Protein AF-A0A928X106-F1 (afdb_monomer_lite)

Sequence (68 aa):
MNASKLRAFWSLILQASPDSLSNASEAVFISQLSTYVNDNLCLTANEQTDLVAYLRAKRHLILDVLIA

Secondary structure (DSSP, 8-state):
--HHHHHHHHHHHTTS-GGGTTT--HHHHHHHHHHHHHHHH---HHHHHHHHHHHHHTHHHHHHHHH-

pLDDT: mean 86.72, std 7.56, range [63.16, 93.44]

Organism: NCBI:txid1828722

Structure (mmCIF, N/CA/C/O backbone):
data_AF-A0A928X106-F1
#
_entry.id   AF-A0A928X106-F1
#
loop_
_atom_site.group_PDB
_atom_site.id
_atom_site.type_symbol
_atom_site.label_atom_id
_atom_site.label_alt_id
_atom_site.label_comp_id
_atom_site.label_asym_id
_atom_site.label_entity_id
_atom_site.label_seq_id
_atom_site.pdbx_PDB_ins_code
_atom_site.Cartn_x
_atom_site.Cartn_y
_atom_site.Cartn_z
_atom_site.occupancy
_atom_site.B_iso_or_equiv
_atom_site.auth_seq_id
_atom_site.auth_comp_id
_atom_site.auth_asym_id
_atom_site.auth_atom_id
_atom_site.pdbx_PDB_model_num
ATOM 1 N N . MET A 1 1 ? -7.173 -4.532 7.088 1.00 78.81 1 MET A N 1
ATOM 2 C CA . MET A 1 1 ? -7.788 -3.983 5.851 1.00 78.81 1 MET A CA 1
ATOM 3 C C . MET A 1 1 ? -8.789 -4.996 5.287 1.00 78.81 1 MET A C 1
ATOM 5 O O . MET A 1 1 ? -8.484 -6.183 5.302 1.00 78.81 1 MET A O 1
ATOM 9 N N . ASN A 1 2 ? -9.982 -4.582 4.832 1.00 85.06 2 ASN A N 1
ATOM 10 C CA . ASN A 1 2 ? -10.984 -5.521 4.291 1.00 85.06 2 ASN A CA 1
ATOM 11 C C . ASN A 1 2 ? -10.671 -5.964 2.842 1.00 85.06 2 ASN A C 1
ATOM 13 O O . ASN A 1 2 ? -9.869 -5.336 2.148 1.00 85.06 2 ASN A O 1
ATOM 17 N N . ALA A 1 3 ? -11.315 -7.040 2.374 1.00 87.44 3 ALA A N 1
ATOM 18 C CA . ALA A 1 3 ? -11.045 -7.628 1.057 1.00 87.44 3 ALA A CA 1
ATOM 19 C C . ALA A 1 3 ? -11.307 -6.662 -0.117 1.00 87.44 3 ALA A C 1
ATOM 21 O O . ALA A 1 3 ? -10.540 -6.639 -1.079 1.00 87.44 3 ALA A O 1
ATOM 22 N N . SER A 1 4 ? -12.354 -5.835 -0.034 1.00 89.06 4 SER A N 1
ATOM 23 C CA . SER A 1 4 ? -12.698 -4.864 -1.082 1.00 89.06 4 SER A CA 1
ATOM 24 C C . SER A 1 4 ? -11.625 -3.788 -1.239 1.00 89.06 4 SER A C 1
ATOM 26 O O . SER A 1 4 ? -11.205 -3.496 -2.357 1.00 89.06 4 SER A O 1
ATOM 28 N N . LYS A 1 5 ? -11.119 -3.249 -0.125 1.00 88.88 5 LYS A N 1
ATOM 29 C CA . LYS A 1 5 ? -10.027 -2.269 -0.131 1.00 88.88 5 LYS A CA 1
ATOM 30 C C . LYS A 1 5 ? -8.703 -2.888 -0.558 1.00 88.88 5 LYS A C 1
ATOM 32 O O . LYS A 1 5 ? -7.938 -2.230 -1.248 1.00 88.88 5 LYS A O 1
ATOM 37 N N . LEU A 1 6 ? -8.442 -4.153 -0.219 1.00 88.56 6 LEU A N 1
ATOM 38 C CA . LEU A 1 6 ? -7.252 -4.859 -0.704 1.00 88.56 6 LEU A CA 1
ATOM 39 C C . LEU A 1 6 ? -7.281 -5.050 -2.225 1.00 88.56 6 LEU A C 1
ATOM 41 O O . LEU A 1 6 ? -6.262 -4.878 -2.888 1.00 88.56 6 LEU A O 1
ATOM 45 N N . ARG A 1 7 ? -8.450 -5.356 -2.796 1.00 90.69 7 ARG A N 1
ATOM 46 C CA . ARG A 1 7 ? -8.616 -5.404 -4.253 1.00 90.69 7 ARG A CA 1
ATOM 47 C C . ARG A 1 7 ? -8.387 -4.028 -4.886 1.00 90.69 7 ARG A C 1
ATOM 49 O O . ARG A 1 7 ? -7.682 -3.939 -5.885 1.00 90.69 7 ARG A O 1
ATOM 56 N N . ALA A 1 8 ? -8.951 -2.973 -4.300 1.00 91.31 8 ALA A N 1
ATOM 57 C CA . ALA A 1 8 ? -8.759 -1.609 -4.787 1.00 91.31 8 ALA A CA 1
ATOM 58 C C . ALA A 1 8 ? -7.287 -1.167 -4.694 1.00 91.31 8 ALA A C 1
ATOM 60 O O . ALA A 1 8 ? -6.768 -0.588 -5.639 1.00 91.31 8 ALA A O 1
ATOM 61 N N . PHE A 1 9 ? -6.591 -1.533 -3.614 1.00 92.19 9 PHE A N 1
ATOM 62 C CA . PHE A 1 9 ? -5.147 -1.353 -3.467 1.00 92.19 9 PHE A CA 1
ATOM 63 C C . PHE A 1 9 ? -4.388 -1.960 -4.650 1.00 92.19 9 PHE A C 1
ATOM 65 O O . PHE A 1 9 ? -3.654 -1.247 -5.320 1.00 92.19 9 PHE A O 1
ATOM 72 N N . TRP A 1 10 ? -4.605 -3.240 -4.966 1.00 90.12 1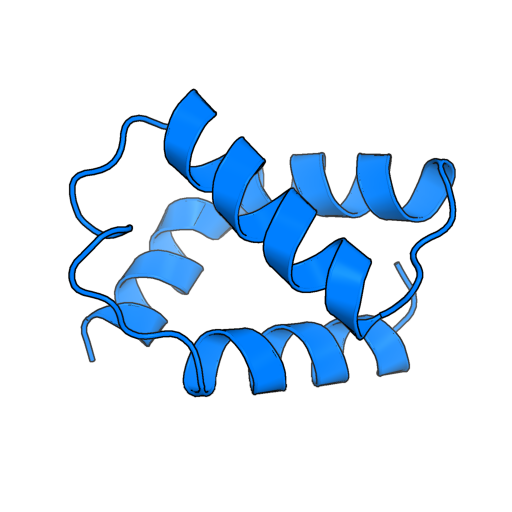0 TRP A N 1
ATOM 73 C CA . TRP A 1 10 ? -3.901 -3.881 -6.081 1.00 90.12 10 TRP A CA 1
ATOM 74 C C . TRP A 1 10 ? -4.237 -3.252 -7.437 1.00 90.12 10 TRP A C 1
ATOM 76 O O . TRP A 1 10 ? -3.357 -3.136 -8.283 1.00 90.12 10 TRP A O 1
ATOM 86 N N . SER A 1 11 ? -5.469 -2.772 -7.623 1.00 91.00 11 SER A N 1
ATOM 87 C CA . SER A 1 11 ? -5.826 -1.989 -8.811 1.00 91.00 11 SER A CA 1
ATOM 88 C C . SER A 1 11 ? -5.031 -0.683 -8.912 1.00 91.00 11 SER A C 1
ATOM 90 O O . SER A 1 11 ? -4.671 -0.295 -10.016 1.00 91.00 11 SER A O 1
ATOM 92 N N . LEU A 1 12 ? -4.764 -0.009 -7.789 1.00 89.56 12 LEU A N 1
ATOM 93 C CA . LEU A 1 12 ? -3.951 1.210 -7.750 1.00 89.56 12 LEU A CA 1
ATOM 94 C C . LEU A 1 12 ? -2.472 0.913 -8.013 1.00 89.56 12 LEU A C 1
ATOM 96 O O . LEU A 1 12 ? -1.827 1.660 -8.737 1.00 89.56 12 LEU A O 1
ATOM 100 N N . ILE A 1 13 ? -1.939 -0.191 -7.478 1.00 87.56 13 ILE A N 1
ATOM 101 C CA . ILE A 1 13 ? -0.554 -0.617 -7.745 1.00 87.56 13 ILE A CA 1
ATOM 102 C C . ILE A 1 13 ? -0.327 -0.844 -9.238 1.00 87.56 13 ILE A C 1
ATOM 104 O O . ILE A 1 13 ? 0.655 -0.354 -9.776 1.00 87.56 13 ILE A O 1
ATOM 108 N N . LEU A 1 14 ? -1.254 -1.523 -9.914 1.00 84.81 14 LEU A N 1
ATOM 109 C CA . LEU A 1 14 ? -1.167 -1.769 -11.358 1.00 84.81 14 LEU A CA 1
ATOM 110 C C . LEU A 1 14 ? -1.253 -0.488 -12.205 1.00 84.81 14 LEU A C 1
ATOM 112 O O . LEU A 1 14 ? -0.868 -0.498 -13.368 1.00 84.81 14 LEU A O 1
ATOM 116 N N . GLN A 1 15 ? -1.788 0.601 -11.648 1.00 82.62 15 GLN A N 1
ATOM 117 C CA . GLN A 1 15 ? -1.867 1.908 -12.308 1.00 82.62 15 GLN A CA 1
ATOM 118 C C . GLN A 1 15 ? -0.683 2.820 -11.956 1.00 82.62 15 GLN A C 1
ATOM 120 O O . GLN A 1 15 ? -0.496 3.856 -12.597 1.00 82.62 15 GLN A O 1
ATOM 125 N N . ALA A 1 16 ? 0.099 2.473 -10.932 1.00 76.62 16 ALA A N 1
ATOM 126 C CA . ALA A 1 16 ? 1.245 3.256 -10.504 1.00 76.62 16 ALA A CA 1
ATOM 127 C C . ALA A 1 16 ? 2.428 3.039 -11.458 1.00 76.62 16 ALA A C 1
ATOM 129 O O . ALA A 1 16 ? 2.719 1.916 -11.861 1.00 76.62 16 ALA A O 1
ATOM 130 N N . SER A 1 17 ? 3.134 4.119 -11.804 1.00 65.62 17 SER A N 1
ATOM 131 C CA . SER A 1 17 ? 4.347 4.011 -12.619 1.00 65.62 17 SER A CA 1
ATOM 132 C C . SER A 1 17 ? 5.520 3.480 -11.774 1.00 65.62 17 SER A C 1
ATOM 134 O O . SER A 1 17 ? 5.772 4.016 -10.687 1.00 65.62 17 SER A O 1
ATOM 136 N N . PRO A 1 18 ? 6.251 2.454 -12.242 1.00 63.16 18 PRO A N 1
ATOM 137 C CA . PRO A 1 18 ? 7.213 1.708 -11.429 1.00 63.16 18 PRO A CA 1
ATOM 138 C C . PRO A 1 18 ? 8.578 2.379 -11.236 1.00 63.16 18 PRO A C 1
ATOM 140 O O . PRO A 1 18 ? 9.325 2.009 -10.323 1.00 63.16 18 PRO A O 1
ATOM 143 N N . ASP A 1 19 ? 8.905 3.384 -12.050 1.00 65.12 19 ASP A N 1
ATOM 144 C CA . ASP A 1 19 ? 10.265 3.929 -12.148 1.00 65.12 19 ASP A CA 1
ATOM 145 C C . ASP A 1 19 ? 10.776 4.589 -10.855 1.00 65.12 19 ASP A C 1
ATOM 147 O O . ASP A 1 19 ? 11.982 4.624 -10.609 1.00 65.12 19 ASP A O 1
ATOM 151 N N . SER A 1 20 ? 9.886 5.094 -9.995 1.00 66.62 20 SER A N 1
ATOM 152 C CA . SER A 1 20 ? 10.277 5.791 -8.759 1.00 66.62 20 SER A CA 1
ATOM 153 C C . SER A 1 20 ? 10.382 4.881 -7.528 1.00 66.62 20 SER A C 1
ATOM 155 O O . SER A 1 20 ? 11.094 5.218 -6.580 1.00 66.62 20 SER A O 1
ATOM 157 N N . LEU A 1 21 ? 9.704 3.727 -7.531 1.00 74.31 21 LEU A N 1
ATOM 158 C CA . LEU A 1 21 ? 9.545 2.866 -6.351 1.00 74.31 21 LEU A CA 1
ATOM 159 C C . LEU A 1 21 ? 10.513 1.678 -6.323 1.00 74.31 21 LEU A C 1
ATOM 161 O O . LEU A 1 21 ? 10.826 1.177 -5.241 1.00 74.31 21 LEU A O 1
ATOM 165 N N . SER A 1 22 ? 11.011 1.248 -7.484 1.00 75.62 22 SER A N 1
ATOM 166 C CA . SER A 1 22 ? 11.891 0.079 -7.634 1.00 75.62 22 SER A CA 1
ATOM 167 C C . SER A 1 22 ? 13.215 0.212 -6.873 1.00 75.62 22 SER A C 1
ATOM 169 O O . SER A 1 22 ? 13.637 -0.723 -6.194 1.00 75.62 22 SER A O 1
ATOM 171 N N . ASN A 1 23 ? 13.819 1.402 -6.900 1.00 80.31 23 ASN A N 1
ATOM 172 C CA . ASN A 1 23 ? 15.097 1.697 -6.242 1.00 80.31 23 ASN A CA 1
ATOM 173 C C . ASN A 1 23 ? 14.950 2.461 -4.914 1.00 80.31 23 ASN A C 1
ATOM 175 O O . ASN A 1 23 ? 15.947 2.847 -4.299 1.00 80.31 23 ASN A O 1
ATOM 179 N N . ALA A 1 24 ? 13.720 2.713 -4.464 1.00 84.19 24 ALA A N 1
ATOM 180 C CA . ALA A 1 24 ? 13.473 3.472 -3.245 1.00 84.19 24 ALA A CA 1
ATOM 181 C C . ALA A 1 24 ? 13.965 2.720 -1.995 1.00 84.19 24 ALA A C 1
ATOM 183 O O . ALA A 1 24 ? 13.925 1.490 -1.912 1.00 84.19 24 ALA A O 1
ATOM 184 N N . SER A 1 25 ? 14.384 3.453 -0.960 1.00 89.62 25 SER A N 1
ATOM 185 C CA . SER A 1 25 ? 14.592 2.851 0.363 1.00 89.62 25 SER A CA 1
ATOM 186 C C . SER A 1 25 ? 13.258 2.357 0.940 1.00 89.62 25 SER A C 1
ATOM 188 O O . SER A 1 25 ? 12.193 2.804 0.519 1.00 89.62 25 SER A O 1
ATOM 190 N N . GLU A 1 26 ? 13.283 1.445 1.918 1.00 89.31 26 GLU A N 1
ATOM 191 C CA . GLU A 1 26 ? 12.041 0.916 2.510 1.00 89.31 26 GLU A CA 1
ATOM 192 C C . GLU A 1 26 ? 11.138 2.027 3.061 1.00 89.31 26 GLU A C 1
ATOM 194 O O . GLU A 1 26 ? 9.935 2.036 2.810 1.00 89.31 26 GLU A O 1
ATOM 199 N N . ALA A 1 27 ? 11.728 2.986 3.777 1.00 89.31 27 ALA A N 1
ATOM 200 C CA . ALA A 1 27 ? 10.993 4.103 4.352 1.00 89.31 27 ALA A CA 1
ATOM 201 C C . ALA A 1 27 ? 10.320 4.961 3.269 1.00 89.31 27 ALA A C 1
ATOM 203 O O . ALA A 1 27 ? 9.165 5.352 3.430 1.00 89.31 27 ALA A O 1
ATOM 204 N N . VAL A 1 28 ? 11.017 5.211 2.154 1.00 89.69 28 VAL A N 1
ATOM 205 C CA . VAL A 1 28 ? 10.475 5.972 1.019 1.00 89.69 28 VAL A CA 1
ATOM 206 C C . VAL A 1 28 ? 9.367 5.183 0.327 1.00 89.69 28 VAL A C 1
ATOM 208 O O . VAL A 1 28 ? 8.288 5.731 0.121 1.00 89.69 28 VAL A O 1
ATOM 211 N N . PHE A 1 29 ? 9.589 3.894 0.062 1.00 89.88 29 PHE A N 1
ATOM 212 C CA . PHE A 1 29 ? 8.604 2.995 -0.540 1.00 89.88 29 PHE A CA 1
ATOM 213 C C . PHE A 1 29 ? 7.299 2.977 0.263 1.00 89.88 29 PHE A C 1
ATOM 215 O O . PHE A 1 29 ? 6.229 3.238 -0.281 1.00 89.88 29 PHE A O 1
ATOM 222 N N . ILE A 1 30 ? 7.385 2.728 1.574 1.00 91.25 30 ILE A N 1
ATOM 223 C CA . ILE A 1 30 ? 6.212 2.680 2.452 1.00 91.25 30 ILE A CA 1
ATOM 224 C C . ILE A 1 30 ? 5.524 4.037 2.501 1.00 91.25 30 ILE A C 1
ATOM 226 O O . ILE A 1 30 ? 4.302 4.085 2.400 1.00 91.25 30 ILE A O 1
ATOM 230 N N . SER A 1 31 ? 6.281 5.123 2.666 1.00 91.31 31 SER A N 1
ATOM 231 C CA . SER A 1 31 ? 5.717 6.468 2.775 1.00 91.31 31 SER A CA 1
ATOM 232 C C . SER A 1 31 ? 4.950 6.857 1.508 1.00 91.31 31 SER A C 1
ATOM 234 O O . SER A 1 31 ? 3.783 7.243 1.584 1.00 91.31 31 SER A O 1
ATOM 236 N N . GLN A 1 32 ? 5.562 6.672 0.334 1.00 89.56 32 GLN A N 1
ATOM 237 C CA . GLN A 1 32 ? 4.956 7.020 -0.951 1.00 89.56 32 GLN A CA 1
ATOM 238 C C . GLN A 1 32 ? 3.713 6.178 -1.244 1.00 89.56 32 GLN A C 1
ATOM 240 O O . GLN A 1 32 ? 2.664 6.734 -1.558 1.00 89.56 32 GLN A O 1
ATOM 245 N N . LEU A 1 33 ? 3.794 4.854 -1.081 1.00 89.31 33 LEU A N 1
ATOM 246 C CA . LEU A 1 33 ? 2.658 3.964 -1.328 1.00 89.31 33 LEU A CA 1
ATOM 247 C C . LEU A 1 33 ? 1.533 4.147 -0.318 1.00 89.31 33 LEU A C 1
ATOM 249 O O . LEU A 1 33 ? 0.370 4.145 -0.704 1.00 89.31 33 LEU A O 1
ATOM 253 N N . SER A 1 34 ? 1.853 4.334 0.961 1.00 91.31 34 SER A N 1
ATOM 254 C CA . SER A 1 3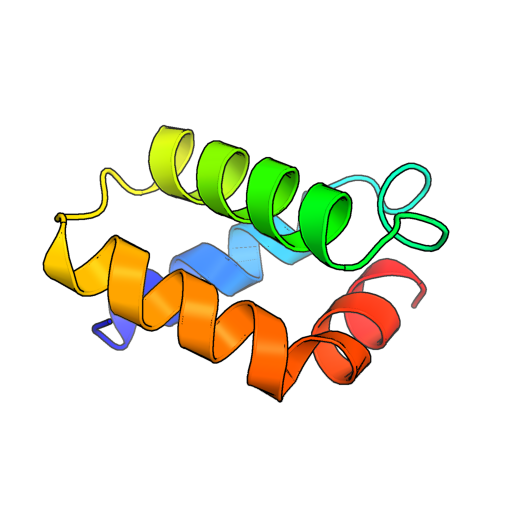4 ? 0.824 4.574 1.977 1.00 91.31 34 SER A CA 1
ATOM 255 C C . SER A 1 34 ? 0.089 5.881 1.709 1.00 91.31 34 SER A C 1
ATOM 257 O O . SER A 1 34 ? -1.133 5.908 1.814 1.00 91.31 34 SER A O 1
ATOM 259 N N . THR A 1 35 ? 0.814 6.932 1.309 1.00 90.69 35 THR A N 1
ATOM 260 C CA . THR A 1 35 ? 0.221 8.221 0.926 1.00 90.69 35 THR A CA 1
ATOM 261 C C . THR A 1 35 ? -0.667 8.055 -0.303 1.00 90.69 35 THR A C 1
ATOM 263 O O . THR A 1 35 ? -1.860 8.328 -0.232 1.00 90.69 35 THR A O 1
ATOM 266 N N . TYR A 1 36 ? -0.132 7.477 -1.381 1.00 89.19 36 TYR A N 1
ATOM 267 C CA . TYR A 1 36 ? -0.873 7.251 -2.622 1.00 89.19 36 TYR A CA 1
ATOM 268 C C . TYR A 1 36 ? -2.150 6.428 -2.406 1.00 89.19 36 TYR A C 1
ATOM 270 O O . TYR A 1 36 ? -3.224 6.782 -2.885 1.00 89.19 36 TYR A O 1
ATOM 278 N N . VAL A 1 37 ? -2.069 5.338 -1.646 1.00 90.69 37 VAL A N 1
ATOM 279 C CA . VAL A 1 37 ? -3.226 4.482 -1.364 1.00 90.69 37 VAL A CA 1
ATOM 280 C C . VAL A 1 37 ? -4.228 5.194 -0.459 1.00 90.69 37 VAL A C 1
ATOM 282 O O . VAL A 1 37 ? -5.434 5.065 -0.668 1.00 90.69 37 VAL A O 1
ATOM 285 N N . ASN A 1 38 ? -3.763 5.951 0.536 1.00 90.69 38 ASN A N 1
ATOM 286 C CA . ASN A 1 38 ? -4.646 6.684 1.433 1.00 90.69 38 ASN A CA 1
ATOM 287 C C . ASN A 1 38 ? -5.409 7.805 0.714 1.00 90.69 38 ASN A C 1
ATOM 289 O O . ASN A 1 38 ? -6.609 7.952 0.952 1.00 90.69 38 ASN A O 1
ATOM 293 N N . ASP A 1 39 ? -4.748 8.518 -0.198 1.00 90.12 39 ASP A N 1
ATOM 294 C CA . ASP A 1 39 ? -5.354 9.577 -1.012 1.00 90.12 39 ASP A CA 1
ATOM 295 C C . ASP A 1 39 ? -6.477 9.042 -1.915 1.00 90.12 39 ASP A C 1
ATOM 297 O O . ASP A 1 39 ? -7.414 9.768 -2.239 1.00 90.12 39 ASP A O 1
ATOM 301 N N . ASN A 1 40 ? -6.425 7.755 -2.281 1.00 89.94 40 ASN A N 1
ATOM 302 C CA . ASN A 1 40 ? -7.412 7.116 -3.154 1.00 89.94 40 ASN A CA 1
ATOM 303 C C . ASN A 1 40 ? -8.484 6.297 -2.411 1.00 89.94 40 ASN A C 1
ATOM 305 O O . ASN A 1 40 ? -9.607 6.179 -2.897 1.00 89.94 40 ASN A O 1
ATOM 309 N N . LEU A 1 41 ? -8.161 5.686 -1.265 1.00 88.19 41 LEU A N 1
ATOM 310 C CA . LEU A 1 41 ? -9.045 4.727 -0.579 1.00 88.19 41 LEU A CA 1
ATOM 311 C C . LEU A 1 41 ? -9.618 5.225 0.752 1.00 88.19 41 LEU A C 1
ATOM 313 O O . LEU A 1 41 ? -10.390 4.485 1.371 1.00 88.19 41 LEU A O 1
ATOM 317 N N . CYS A 1 42 ? -9.238 6.429 1.196 1.00 87.94 42 CYS A N 1
ATOM 318 C CA . CYS A 1 42 ? -9.658 7.035 2.464 1.00 87.94 42 CYS A CA 1
ATOM 319 C C . CYS A 1 42 ? -9.584 6.027 3.625 1.00 87.94 42 CYS A C 1
ATOM 321 O O . CYS A 1 42 ? -10.597 5.572 4.169 1.00 87.94 42 CYS A O 1
ATOM 323 N N . LEU A 1 43 ? -8.365 5.605 3.958 1.00 89.19 43 LEU A N 1
ATOM 324 C CA . LEU A 1 43 ? -8.142 4.585 4.974 1.00 89.19 43 LEU A CA 1
ATOM 325 C C . LEU A 1 43 ? -8.328 5.160 6.381 1.00 89.19 43 LEU A C 1
ATOM 327 O O . LEU A 1 43 ? -7.918 6.279 6.680 1.00 89.19 43 LEU A O 1
ATOM 331 N N . THR A 1 44 ? -8.916 4.364 7.271 1.00 93.00 44 THR A N 1
ATOM 332 C CA . THR A 1 44 ? -8.933 4.665 8.709 1.00 93.00 44 THR A CA 1
ATOM 333 C C . THR A 1 44 ? -7.539 4.490 9.318 1.00 93.00 44 THR A C 1
ATOM 335 O O . THR A 1 44 ? -6.696 3.794 8.754 1.00 93.00 44 THR A O 1
ATOM 338 N N . ALA A 1 45 ? -7.296 5.043 10.511 1.00 90.25 45 ALA A N 1
ATOM 339 C CA . ALA A 1 45 ? -6.004 4.910 11.201 1.00 90.25 45 ALA A CA 1
ATOM 340 C C . ALA A 1 45 ? -5.565 3.441 11.404 1.00 90.25 45 ALA A C 1
ATOM 342 O O . ALA A 1 45 ? -4.396 3.095 11.216 1.00 90.25 45 ALA A O 1
ATOM 343 N N . ASN A 1 46 ? -6.514 2.550 11.715 1.00 93.19 46 ASN A N 1
ATOM 344 C CA . ASN A 1 46 ? -6.234 1.119 11.856 1.00 93.19 46 ASN A CA 1
ATOM 345 C C . ASN A 1 46 ? -5.860 0.488 10.507 1.00 93.19 46 ASN A C 1
ATOM 347 O O . ASN A 1 46 ? -4.906 -0.277 1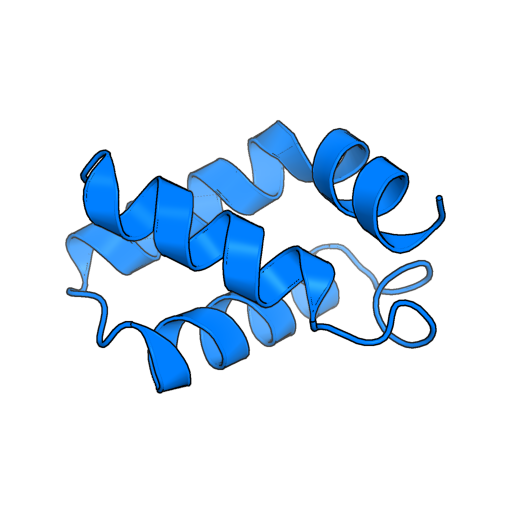0.418 1.00 93.19 46 ASN A O 1
ATOM 351 N N . GLU A 1 47 ? -6.564 0.847 9.433 1.00 92.31 47 GLU A N 1
ATOM 352 C CA . GLU A 1 47 ? -6.270 0.332 8.093 1.00 92.31 47 GLU A CA 1
ATOM 353 C C . GLU A 1 47 ? -4.956 0.868 7.525 1.00 92.31 47 GLU A C 1
ATOM 355 O O . GLU A 1 47 ? -4.283 0.140 6.805 1.00 92.31 47 GLU A O 1
ATOM 360 N N . GLN A 1 48 ? -4.564 2.099 7.859 1.00 91.31 48 GLN A N 1
ATOM 361 C CA . GLN A 1 48 ? -3.242 2.631 7.521 1.00 91.31 48 GLN A CA 1
ATOM 362 C C . GLN A 1 48 ? -2.13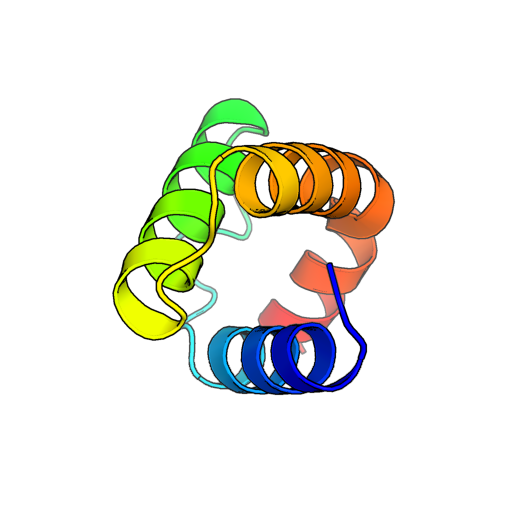5 1.846 8.231 1.00 91.31 48 GLN A C 1
ATOM 364 O O . GLN A 1 48 ? -1.124 1.511 7.619 1.00 91.31 48 GLN A O 1
ATOM 369 N N . THR A 1 49 ? -2.345 1.494 9.501 1.00 92.94 49 THR A N 1
ATOM 370 C CA . THR A 1 49 ? -1.399 0.663 10.261 1.00 92.94 49 THR A CA 1
ATOM 371 C C . THR A 1 49 ? -1.271 -0.730 9.639 1.00 92.94 49 THR A C 1
ATOM 373 O O . THR A 1 49 ? -0.156 -1.197 9.389 1.00 92.94 49 THR A O 1
ATOM 376 N N . ASP A 1 50 ? -2.403 -1.357 9.303 1.00 92.94 50 ASP A N 1
ATOM 377 C CA . ASP A 1 50 ? -2.436 -2.636 8.587 1.00 92.94 50 ASP A CA 1
ATOM 378 C C . ASP A 1 50 ? -1.743 -2.544 7.222 1.00 92.94 50 ASP A C 1
ATOM 380 O O . ASP A 1 50 ? -1.009 -3.454 6.838 1.00 92.94 50 ASP A O 1
ATOM 384 N N . LEU A 1 51 ? -1.966 -1.452 6.482 1.00 92.00 51 LEU A N 1
ATOM 385 C CA . LEU A 1 51 ? -1.355 -1.221 5.177 1.00 92.00 51 LEU A CA 1
ATOM 386 C C . LEU A 1 51 ? 0.164 -1.124 5.302 1.00 92.00 51 LEU A C 1
ATOM 388 O O . LEU A 1 51 ? 0.869 -1.786 4.550 1.00 92.00 51 LEU A O 1
ATOM 392 N N . VAL A 1 52 ? 0.688 -0.361 6.262 1.00 92.75 52 VAL A N 1
ATOM 393 C CA . VAL A 1 52 ? 2.139 -0.241 6.474 1.00 92.75 52 VAL A CA 1
ATOM 394 C C . VAL A 1 52 ? 2.761 -1.599 6.805 1.00 92.75 52 VAL A C 1
ATOM 396 O O . VAL A 1 52 ? 3.799 -1.959 6.244 1.00 92.75 52 VAL A O 1
ATOM 399 N N . ALA A 1 53 ? 2.120 -2.383 7.678 1.00 93.44 53 ALA A N 1
ATOM 400 C CA . ALA A 1 53 ? 2.564 -3.740 7.986 1.00 93.44 53 ALA A CA 1
ATOM 401 C C . ALA A 1 53 ? 2.540 -4.643 6.739 1.00 93.44 53 ALA A C 1
ATOM 403 O O . ALA A 1 53 ? 3.489 -5.389 6.488 1.00 93.44 53 ALA A O 1
ATOM 404 N N . TYR A 1 54 ? 1.490 -4.530 5.923 1.00 92.12 54 TYR A N 1
ATOM 405 C CA . TYR A 1 54 ? 1.348 -5.267 4.671 1.00 92.12 54 TYR A CA 1
ATOM 406 C C . TYR A 1 54 ? 2.426 -4.890 3.646 1.00 92.12 54 TYR A C 1
ATOM 408 O O . TYR A 1 54 ? 3.074 -5.778 3.093 1.00 92.12 54 TYR A O 1
ATOM 416 N N . LEU A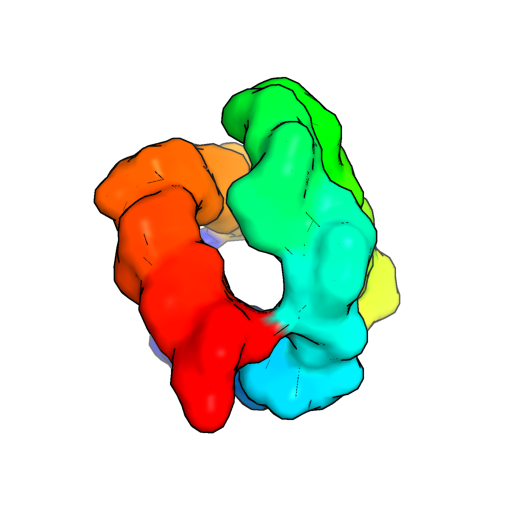 1 55 ? 2.671 -3.593 3.436 1.00 91.81 55 LEU A N 1
ATOM 417 C CA . LEU A 1 55 ? 3.686 -3.074 2.516 1.00 91.81 55 LEU A CA 1
ATOM 418 C C . LEU A 1 55 ? 5.087 -3.567 2.890 1.00 91.81 55 LEU A C 1
ATOM 420 O O . LEU A 1 55 ? 5.835 -3.971 2.005 1.00 91.81 55 LEU A O 1
ATOM 424 N N . ARG A 1 56 ? 5.427 -3.610 4.187 1.00 92.56 56 ARG A N 1
ATOM 425 C CA . ARG A 1 56 ? 6.685 -4.213 4.665 1.00 92.56 56 ARG A CA 1
ATOM 426 C C . ARG A 1 56 ? 6.762 -5.699 4.344 1.00 92.56 56 ARG A C 1
ATOM 428 O O . ARG A 1 56 ? 7.723 -6.155 3.733 1.00 92.56 56 ARG A O 1
ATOM 435 N N . ALA A 1 57 ? 5.735 -6.454 4.729 1.00 93.12 57 ALA A N 1
ATOM 436 C CA . ALA A 1 57 ? 5.727 -7.908 4.591 1.00 93.12 57 ALA A CA 1
ATOM 437 C C . ALA A 1 57 ? 5.708 -8.381 3.127 1.00 93.12 57 ALA A C 1
ATOM 439 O O . ALA A 1 57 ? 6.194 -9.469 2.815 1.00 93.12 57 ALA A O 1
ATOM 440 N N . LYS A 1 58 ? 5.115 -7.588 2.228 1.00 92.31 58 LYS A N 1
ATOM 441 C CA . LYS A 1 58 ? 4.859 -7.953 0.827 1.00 92.31 58 LYS A CA 1
ATOM 442 C C . LYS A 1 58 ? 5.607 -7.080 -0.174 1.00 92.31 58 LYS A C 1
ATOM 444 O O . LYS A 1 58 ? 5.302 -7.133 -1.360 1.00 92.31 58 LYS A O 1
ATOM 449 N N . ARG A 1 59 ? 6.617 -6.333 0.278 1.00 89.44 59 ARG A N 1
ATOM 450 C CA . ARG A 1 59 ? 7.411 -5.431 -0.565 1.00 89.44 59 ARG A CA 1
ATOM 451 C C . ARG A 1 59 ? 7.919 -6.095 -1.845 1.00 89.44 59 ARG A C 1
ATOM 453 O O . ARG A 1 59 ? 7.727 -5.540 -2.914 1.00 89.44 59 ARG A O 1
ATOM 460 N N . HIS A 1 60 ? 8.532 -7.272 -1.727 1.00 88.69 60 HIS A N 1
ATOM 461 C CA . HIS A 1 60 ? 9.071 -8.025 -2.866 1.00 88.69 60 HIS A CA 1
ATOM 462 C C . HIS A 1 60 ? 7.998 -8.306 -3.929 1.00 88.69 60 HIS A C 1
ATOM 464 O O . HIS A 1 60 ? 8.189 -7.947 -5.078 1.00 88.69 60 HIS A O 1
ATOM 470 N N . LEU A 1 61 ? 6.824 -8.806 -3.528 1.00 89.44 61 LEU A N 1
ATOM 471 C CA . LEU A 1 61 ? 5.709 -9.066 -4.447 1.00 89.44 61 LEU A CA 1
ATOM 472 C C . LEU A 1 61 ? 5.192 -7.796 -5.127 1.00 89.44 61 LEU A C 1
ATOM 474 O O . LEU A 1 61 ? 4.829 -7.826 -6.294 1.00 89.44 61 LEU A O 1
ATOM 478 N N . ILE A 1 62 ? 5.122 -6.683 -4.395 1.00 88.44 62 ILE A N 1
ATOM 479 C CA . ILE A 1 62 ? 4.673 -5.406 -4.962 1.00 88.44 62 ILE A CA 1
ATOM 480 C C . ILE A 1 62 ? 5.691 -4.901 -5.989 1.00 88.44 62 ILE A C 1
ATOM 482 O O . ILE A 1 62 ? 5.295 -4.409 -7.039 1.00 88.44 62 ILE A O 1
ATOM 486 N N . LEU A 1 63 ? 6.987 -5.044 -5.704 1.00 87.00 63 LEU A N 1
ATOM 487 C CA . LEU A 1 63 ? 8.050 -4.697 -6.645 1.00 87.00 63 LEU A CA 1
ATOM 488 C C . LEU A 1 63 ? 8.019 -5.588 -7.890 1.00 87.00 63 LEU A C 1
ATOM 490 O O . LEU A 1 63 ? 8.111 -5.056 -8.990 1.00 87.00 63 LEU A O 1
ATOM 494 N N . ASP A 1 64 ? 7.814 -6.897 -7.731 1.00 86.06 64 ASP A N 1
ATOM 495 C CA . ASP A 1 64 ? 7.675 -7.826 -8.858 1.00 86.06 64 ASP A CA 1
ATOM 496 C C . ASP A 1 64 ? 6.505 -7.426 -9.769 1.00 86.06 64 ASP A C 1
ATOM 498 O O . ASP A 1 64 ? 6.635 -7.458 -10.985 1.00 86.06 64 ASP A O 1
ATOM 502 N N . VAL A 1 65 ? 5.377 -6.999 -9.190 1.00 84.88 65 VAL A N 1
ATOM 503 C CA . VAL A 1 65 ? 4.199 -6.535 -9.946 1.00 84.88 65 VAL A CA 1
ATOM 504 C C . VAL A 1 65 ? 4.433 -5.191 -10.634 1.00 84.88 65 VAL A C 1
ATOM 506 O O . VAL A 1 65 ? 3.868 -4.954 -11.693 1.00 84.88 65 VAL A O 1
ATOM 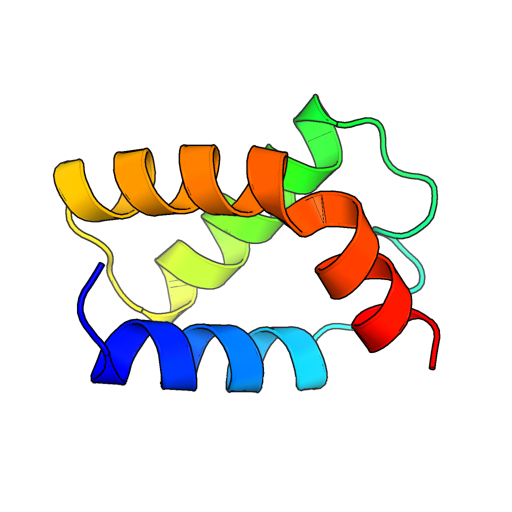509 N N . LEU A 1 66 ? 5.232 -4.305 -10.040 1.00 81.31 66 LEU A N 1
ATOM 510 C CA . LEU A 1 66 ? 5.552 -3.005 -10.630 1.00 81.31 66 LEU A CA 1
ATOM 511 C C . LEU A 1 66 ? 6.562 -3.135 -11.783 1.00 81.31 66 LEU A C 1
ATOM 513 O O . LEU A 1 66 ? 6.496 -2.379 -12.742 1.00 81.31 66 LEU A O 1
ATOM 517 N N . ILE A 1 67 ? 7.509 -4.069 -11.692 1.00 73.88 67 ILE A N 1
ATOM 518 C CA . ILE A 1 67 ? 8.601 -4.219 -12.668 1.00 73.88 67 ILE A CA 1
ATOM 519 C C . ILE A 1 67 ? 8.217 -5.153 -13.840 1.00 73.88 67 ILE A C 1
ATOM 521 O O . ILE A 1 67 ? 8.908 -5.149 -14.860 1.00 73.88 67 ILE A O 1
ATOM 525 N N . ALA A 1 68 ? 7.146 -5.945 -13.702 1.00 65.00 68 ALA A N 1
ATOM 526 C CA . ALA A 1 68 ? 6.633 -6.863 -14.728 1.00 65.00 68 ALA A CA 1
ATOM 527 C C . ALA A 1 68 ? 5.851 -6.154 -15.845 1.00 65.00 68 ALA A C 1
ATOM 529 O O . ALA A 1 68 ? 6.027 -6.573 -17.013 1.00 65.00 68 ALA A O 1
#

Radius of gyration: 11.01 Å; chains: 1; bounding box: 28×19×27 Å

Foldseek 3Di:
DDPVLVVVLVVQLLVDALPPQLPDDLVRNLVVSLVSSCVPPVDDPVVSVVSSVVCVVCVVVSNVSNVD